Protein AF-A0A528N1Y0-F1 (afdb_monomer_lite)

Foldseek 3Di:
DDQFDDKDFADPPPPDPGGQKIKTKGFAFPPDPPGDGDPDGDIDIDIDGRDDPQAWDWADPDPDPPDDIDTDRRPPVDPD

Sequence (80 aa):
SNLFETGGFWYADPTAASPDIQLHLGLGSGIEAGVEKLKNPGVTLNSAFLRPRSRGTVRLNSADPADHPLIDPNYWSDPY

Structure (mmCIF, N/CA/C/O backbone):
data_AF-A0A528N1Y0-F1
#
_entry.id   AF-A0A528N1Y0-F1
#
loop_
_atom_site.group_PDB
_atom_site.id
_atom_site.type_symbol
_atom_site.label_atom_id
_atom_site.label_alt_id
_atom_site.label_comp_id
_atom_site.label_asym_id
_atom_site.label_entity_id
_atom_site.label_seq_id
_atom_site.pdbx_PDB_ins_code
_atom_site.Cartn_x
_atom_site.Cartn_y
_atom_site.Cartn_z
_atom_site.occupancy
_atom_site.B_iso_or_equiv
_atom_site.auth_seq_id
_atom_site.auth_comp_id
_atom_site.auth_asym_id
_atom_site.auth_atom_id
_atom_site.pdbx_PDB_model_num
ATOM 1 N N . SER A 1 1 ? 24.011 -0.402 0.808 1.00 47.88 1 SER A N 1
ATOM 2 C CA . SER A 1 1 ? 23.364 0.921 0.846 1.00 47.88 1 SER A CA 1
ATOM 3 C C . SER A 1 1 ? 21.937 0.685 1.279 1.00 47.88 1 SER A C 1
ATOM 5 O O . SER A 1 1 ? 21.282 -0.134 0.642 1.00 47.88 1 SER A O 1
ATOM 7 N N . ASN A 1 2 ? 21.493 1.288 2.379 1.00 55.75 2 ASN A N 1
ATOM 8 C CA . ASN A 1 2 ? 20.162 1.050 2.933 1.00 55.75 2 ASN A CA 1
ATOM 9 C C . ASN A 1 2 ? 19.325 2.280 2.587 1.00 55.75 2 ASN A C 1
ATOM 11 O O . ASN A 1 2 ? 19.664 3.380 3.001 1.00 55.75 2 ASN A O 1
ATOM 15 N N . LEU A 1 3 ? 18.298 2.106 1.756 1.00 63.34 3 LEU A N 1
ATOM 16 C CA . LEU A 1 3 ? 17.485 3.220 1.256 1.00 63.34 3 LEU A CA 1
ATOM 17 C C . LEU A 1 3 ? 16.555 3.787 2.337 1.00 63.34 3 LEU A C 1
ATOM 19 O O . LEU A 1 3 ? 16.261 4.978 2.334 1.00 63.34 3 LEU A O 1
ATOM 23 N N . PHE A 1 4 ? 16.136 2.930 3.269 1.00 69.12 4 PHE A N 1
ATOM 24 C CA . PHE A 1 4 ? 15.366 3.278 4.455 1.00 69.12 4 PHE A CA 1
ATOM 25 C C . PHE A 1 4 ? 16.218 2.997 5.686 1.00 69.12 4 PHE A C 1
ATOM 27 O O . PHE A 1 4 ? 16.700 1.876 5.866 1.00 69.12 4 PHE A O 1
ATOM 34 N N . GLU A 1 5 ? 16.435 4.019 6.504 1.00 77.06 5 GLU A N 1
ATOM 35 C CA . GLU A 1 5 ? 17.331 3.923 7.660 1.00 77.06 5 GLU A CA 1
ATOM 36 C C . GLU A 1 5 ? 16.589 3.618 8.955 1.00 77.06 5 GLU A C 1
ATOM 38 O O . GLU A 1 5 ? 17.134 2.987 9.857 1.00 77.06 5 GLU A O 1
ATOM 43 N N . THR A 1 6 ? 15.338 4.058 9.052 1.00 84.62 6 THR A N 1
ATOM 44 C CA . THR A 1 6 ? 14.504 3.857 10.232 1.00 84.62 6 THR A CA 1
ATOM 45 C C . THR A 1 6 ? 13.028 3.915 9.856 1.00 84.62 6 THR A C 1
ATOM 47 O O . THR A 1 6 ? 12.655 4.278 8.738 1.00 84.62 6 THR A O 1
ATOM 50 N N . GLY A 1 7 ? 12.174 3.523 10.788 1.00 90.75 7 GLY A N 1
ATOM 51 C CA . GLY A 1 7 ? 10.737 3.469 10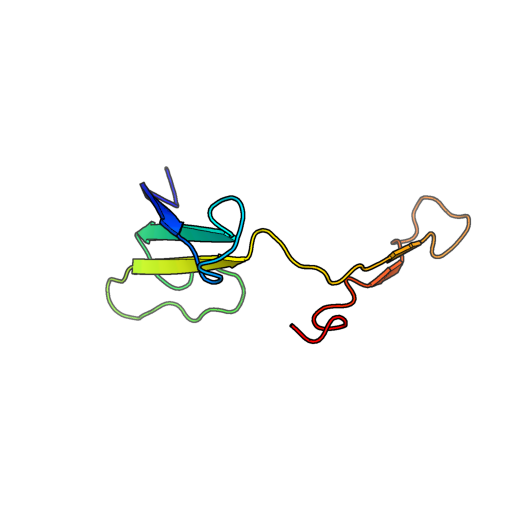.604 1.00 90.75 7 GLY A CA 1
ATOM 52 C C . GLY A 1 7 ? 10.013 3.309 11.930 1.00 90.75 7 GLY A C 1
ATOM 53 O O . GLY A 1 7 ? 10.623 3.312 12.999 1.00 90.75 7 GLY A O 1
ATOM 54 N N . GLY A 1 8 ? 8.697 3.168 11.858 1.00 93.88 8 GLY A N 1
ATOM 55 C CA . GLY A 1 8 ? 7.863 3.001 13.041 1.00 93.88 8 GLY A CA 1
ATOM 56 C C . GLY A 1 8 ? 6.504 2.419 12.709 1.00 93.88 8 GLY A C 1
ATOM 57 O O . GLY A 1 8 ? 6.071 2.437 11.561 1.00 93.88 8 GLY A O 1
ATOM 58 N N . PHE A 1 9 ? 5.833 1.910 13.734 1.00 96.12 9 PHE A N 1
ATOM 59 C CA . PHE A 1 9 ? 4.460 1.443 13.642 1.00 96.12 9 PHE A CA 1
ATOM 60 C C . PHE A 1 9 ? 3.553 2.390 14.423 1.00 96.12 9 PHE A C 1
ATOM 62 O O . PHE A 1 9 ? 3.912 2.823 15.519 1.00 96.12 9 PHE A O 1
ATOM 69 N N . TRP A 1 10 ? 2.393 2.717 13.859 1.00 95.94 10 TRP A N 1
ATOM 70 C CA . TRP A 1 10 ? 1.427 3.632 14.464 1.00 95.94 10 TRP A CA 1
ATOM 71 C C . TRP A 1 10 ? -0.015 3.140 14.282 1.00 95.94 10 TRP A C 1
ATOM 73 O O . TRP A 1 10 ? -0.278 2.283 13.438 1.00 95.94 10 TRP A O 1
ATOM 83 N N . TYR A 1 11 ? -0.928 3.683 15.089 1.00 95.88 11 TYR A N 1
ATOM 84 C CA . TYR A 1 11 ? -2.368 3.435 15.020 1.00 95.88 11 TYR A CA 1
ATOM 85 C C . TYR A 1 11 ? -3.082 4.621 14.355 1.00 95.88 11 TYR A C 1
ATOM 87 O O . TYR A 1 1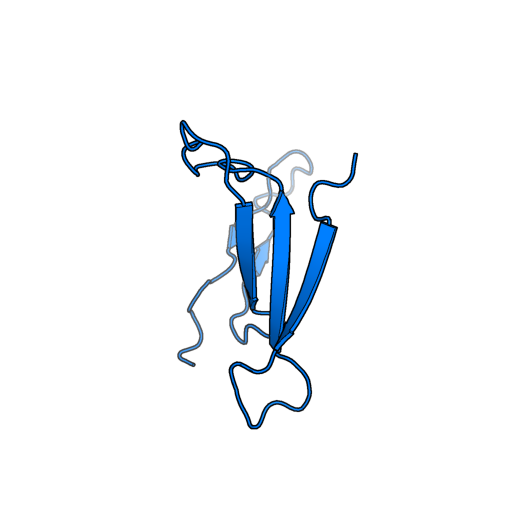1 ? -3.108 5.720 14.913 1.00 95.88 11 TYR A O 1
ATOM 95 N N . ALA A 1 12 ? -3.653 4.412 13.172 1.00 93.00 12 ALA A N 1
ATOM 96 C CA . ALA A 1 12 ? -4.632 5.304 12.562 1.00 93.00 12 ALA A CA 1
ATOM 97 C C . ALA A 1 12 ? -6.023 5.073 13.169 1.00 93.00 12 ALA A C 1
ATOM 99 O O . ALA A 1 12 ? -6.686 6.044 13.530 1.00 93.00 12 ALA A O 1
ATOM 100 N N . ASP A 1 13 ? -6.432 3.811 13.341 1.00 92.12 13 ASP A N 1
ATOM 101 C CA . ASP A 1 13 ? -7.608 3.430 14.129 1.00 92.12 13 ASP A CA 1
ATOM 102 C C . ASP A 1 13 ? -7.208 3.135 15.592 1.00 92.12 13 ASP A C 1
ATOM 104 O O . ASP A 1 13 ? -6.516 2.143 15.856 1.00 92.12 13 ASP A O 1
ATOM 108 N N . PRO A 1 14 ? -7.650 3.949 16.575 1.00 92.94 14 PRO A N 1
ATOM 109 C CA . PRO A 1 14 ? -7.341 3.740 17.992 1.00 92.94 14 PRO A CA 1
ATOM 110 C C . PRO A 1 14 ? -7.891 2.431 18.572 1.00 92.94 14 PRO A C 1
ATOM 112 O O . PRO A 1 14 ? -7.472 2.016 19.650 1.00 92.94 14 PRO A O 1
ATOM 115 N N . THR A 1 15 ? -8.857 1.809 17.894 1.00 94.31 15 THR A N 1
ATOM 116 C CA . THR A 1 15 ? -9.502 0.560 18.315 1.00 94.31 15 THR A CA 1
ATOM 117 C C . THR A 1 15 ? -8.921 -0.675 17.629 1.00 94.31 15 THR A C 1
ATOM 119 O O . THR A 1 15 ? -9.306 -1.800 17.957 1.00 94.31 15 THR A O 1
ATOM 122 N N . ALA A 1 16 ? -7.965 -0.499 16.709 1.00 93.00 16 ALA A N 1
ATOM 123 C CA . ALA A 1 16 ? -7.330 -1.611 16.021 1.00 93.00 16 ALA A CA 1
ATOM 124 C C . ALA A 1 16 ? -6.568 -2.520 16.998 1.00 93.00 16 ALA A C 1
ATOM 126 O O . ALA A 1 16 ? -5.879 -2.073 17.912 1.00 93.00 16 ALA A O 1
ATOM 127 N N . ALA A 1 17 ? -6.623 -3.830 16.755 1.00 94.69 17 ALA A N 1
ATOM 128 C CA . ALA A 1 17 ? -5.961 -4.827 17.601 1.00 94.69 17 ALA A CA 1
ATOM 129 C C . ALA A 1 17 ? -4.417 -4.751 17.577 1.00 94.69 17 ALA A C 1
ATOM 131 O O . ALA A 1 17 ? -3.748 -5.407 18.370 1.00 94.69 17 ALA A O 1
ATOM 132 N N . SER A 1 18 ? -3.838 -4.034 16.612 1.00 95.50 18 SER A N 1
ATOM 133 C CA . SER A 1 18 ? -2.392 -3.818 16.450 1.00 95.50 18 SER A CA 1
ATOM 134 C C . SER A 1 18 ? -2.145 -2.633 15.502 1.00 95.50 18 SER A C 1
ATOM 136 O O . SER A 1 18 ? -3.077 -2.249 14.790 1.00 95.50 18 SER A O 1
ATOM 138 N N . PRO A 1 19 ? -0.924 -2.057 15.448 1.00 96.06 19 PRO A N 1
ATOM 139 C CA . PRO A 1 19 ? -0.644 -0.882 14.622 1.00 96.06 19 PRO A CA 1
ATOM 140 C C . PRO A 1 19 ? -0.940 -1.152 13.149 1.00 96.06 19 PRO A C 1
ATOM 142 O O . PRO A 1 19 ? -0.529 -2.187 12.617 1.00 96.06 19 PRO A O 1
ATOM 145 N N . ASP A 1 20 ? -1.691 -0.272 12.504 1.00 95.31 20 ASP A N 1
ATOM 146 C CA . ASP A 1 20 ? -2.205 -0.398 11.135 1.00 95.31 20 ASP A CA 1
ATOM 147 C C . ASP A 1 20 ? -1.503 0.534 10.137 1.00 95.31 20 ASP A C 1
ATOM 149 O O . ASP A 1 20 ? -1.782 0.466 8.941 1.00 95.31 20 ASP A O 1
ATOM 153 N N . ILE A 1 21 ? -0.536 1.326 10.601 1.00 96.81 21 ILE A N 1
ATOM 154 C CA . ILE A 1 21 ? 0.351 2.142 9.773 1.00 96.81 21 ILE A CA 1
ATOM 155 C C . ILE A 1 21 ? 1.806 1.732 10.002 1.00 96.81 21 ILE A C 1
ATOM 157 O O . ILE A 1 21 ? 2.251 1.615 11.145 1.00 96.81 21 ILE A O 1
ATOM 161 N N . GLN A 1 22 ? 2.566 1.588 8.914 1.00 96.31 22 GLN A N 1
ATOM 162 C CA . GLN A 1 22 ? 4.028 1.531 8.933 1.00 96.31 22 GLN A CA 1
ATOM 163 C C . GLN A 1 22 ? 4.616 2.789 8.299 1.00 96.31 22 GLN A C 1
ATOM 165 O O . GLN A 1 22 ? 4.266 3.162 7.179 1.00 96.31 22 GLN A O 1
ATOM 170 N N . LEU A 1 23 ? 5.536 3.421 9.015 1.00 94.31 23 LEU A N 1
ATOM 171 C CA . LEU A 1 23 ? 6.309 4.560 8.556 1.00 94.31 23 LEU A CA 1
ATOM 172 C C . LEU A 1 23 ? 7.685 4.096 8.084 1.00 94.31 23 LEU A C 1
ATOM 174 O O . LEU A 1 23 ? 8.355 3.346 8.794 1.00 94.31 23 LEU A O 1
ATOM 178 N N . HIS A 1 24 ? 8.119 4.585 6.926 1.00 92.06 24 HIS A N 1
ATOM 179 C CA . HIS A 1 24 ? 9.457 4.348 6.387 1.00 92.06 24 HIS A CA 1
ATOM 180 C C . HIS A 1 24 ? 10.156 5.685 6.149 1.00 92.06 24 HIS A C 1
ATOM 182 O O . HIS A 1 24 ? 9.647 6.508 5.389 1.00 92.06 24 HIS A O 1
ATOM 188 N N . LEU A 1 25 ? 11.314 5.899 6.779 1.00 89.50 25 LEU A N 1
ATOM 189 C CA . LEU A 1 25 ? 12.141 7.087 6.574 1.00 89.50 25 LEU A CA 1
ATOM 190 C C . LEU A 1 25 ? 13.312 6.756 5.648 1.00 89.50 25 LEU A C 1
ATOM 192 O O . LEU A 1 25 ? 14.218 6.003 6.016 1.00 89.50 25 LEU A O 1
ATOM 196 N N . GLY A 1 26 ? 13.286 7.334 4.452 1.00 86.00 26 GLY A N 1
ATOM 197 C CA . GLY A 1 26 ? 14.372 7.261 3.484 1.00 86.00 26 GLY A CA 1
ATOM 198 C C . GLY A 1 26 ? 15.201 8.540 3.464 1.00 86.00 26 GLY A C 1
ATOM 199 O O . GLY A 1 26 ? 14.652 9.645 3.414 1.00 86.00 26 GLY A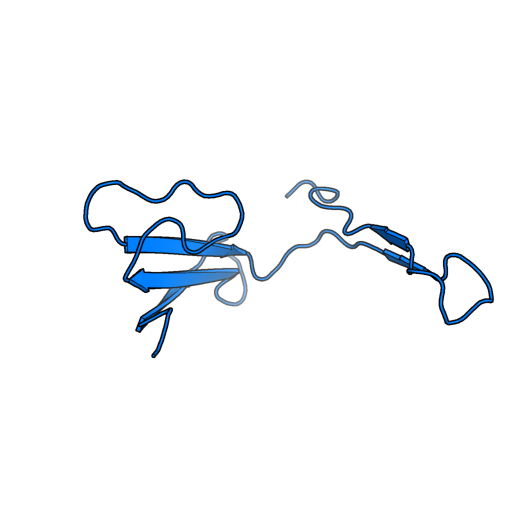 O 1
ATOM 200 N N . LEU A 1 27 ? 16.530 8.399 3.474 1.00 81.75 27 LEU A N 1
ATOM 201 C CA . LEU A 1 27 ? 17.436 9.525 3.262 1.00 81.75 27 LEU A CA 1
ATOM 202 C C . LEU A 1 27 ? 17.555 9.806 1.763 1.00 81.75 27 LEU A C 1
ATOM 204 O O . LEU A 1 27 ? 18.293 9.148 1.032 1.00 81.75 27 LEU A O 1
ATOM 208 N N . GLY A 1 28 ? 16.796 10.790 1.302 1.00 78.44 28 GLY A N 1
ATOM 209 C CA . GLY A 1 28 ? 16.739 11.207 -0.090 1.00 78.44 28 GLY A CA 1
ATOM 210 C C . GLY A 1 28 ? 15.338 11.653 -0.487 1.00 78.44 28 GLY A C 1
ATOM 211 O O . GLY A 1 28 ? 14.360 11.455 0.234 1.00 78.44 28 GLY A O 1
ATOM 212 N N . SER A 1 29 ? 15.250 12.266 -1.661 1.00 75.75 29 SER A N 1
ATOM 213 C CA . SER A 1 29 ? 14.004 12.715 -2.278 1.00 75.75 29 SER A CA 1
ATOM 214 C C . SER A 1 29 ? 13.883 12.152 -3.693 1.00 75.75 29 SER A C 1
ATOM 216 O O . SER A 1 29 ? 14.899 11.858 -4.329 1.00 75.75 29 SER A O 1
ATOM 218 N N . GLY A 1 30 ? 12.649 11.983 -4.179 1.00 65.81 30 GLY A N 1
ATOM 219 C CA . GLY A 1 30 ? 12.387 11.430 -5.516 1.00 65.81 30 GLY A CA 1
ATOM 220 C C . GLY A 1 30 ? 12.862 9.985 -5.686 1.00 65.81 30 GLY A C 1
ATOM 221 O O . GLY A 1 30 ? 13.325 9.606 -6.757 1.00 65.81 30 GLY A O 1
ATOM 222 N N . ILE A 1 31 ? 12.833 9.203 -4.603 1.00 67.88 31 ILE A N 1
ATOM 223 C CA . ILE A 1 31 ? 13.235 7.789 -4.604 1.00 67.88 31 ILE A CA 1
ATOM 224 C C . ILE A 1 31 ? 12.165 6.924 -5.291 1.00 67.88 31 ILE A C 1
ATOM 226 O O . ILE A 1 31 ? 12.477 5.902 -5.901 1.00 67.88 31 ILE A O 1
ATOM 230 N N . GLU A 1 32 ? 10.905 7.337 -5.195 1.00 69.31 32 GLU A N 1
ATOM 231 C CA . GLU A 1 32 ? 9.759 6.609 -5.725 1.00 69.31 32 GLU A CA 1
ATOM 232 C C . GLU A 1 32 ? 9.456 7.008 -7.168 1.00 69.31 32 GLU A C 1
ATOM 234 O O . GLU A 1 32 ? 9.592 8.170 -7.563 1.00 69.31 32 GLU A O 1
ATOM 239 N N . ALA A 1 33 ? 9.015 6.032 -7.962 1.00 67.44 33 ALA A N 1
ATOM 240 C CA . ALA A 1 33 ? 8.616 6.265 -9.341 1.00 67.44 33 ALA A CA 1
ATOM 241 C C . ALA A 1 33 ? 7.465 7.287 -9.396 1.00 67.44 33 ALA A C 1
ATOM 243 O O . ALA A 1 33 ? 6.388 7.046 -8.860 1.00 67.44 33 ALA A O 1
ATOM 244 N N . GLY A 1 34 ? 7.702 8.422 -10.057 1.00 67.38 34 GLY A N 1
ATOM 245 C CA . GLY A 1 34 ? 6.714 9.495 -10.219 1.00 67.38 34 GLY A CA 1
ATOM 246 C C . GLY A 1 34 ? 6.826 10.648 -9.218 1.00 67.38 34 GLY A C 1
ATOM 247 O O . GLY A 1 34 ? 6.119 11.639 -9.381 1.00 67.38 34 GLY A O 1
ATOM 248 N N . VAL A 1 35 ? 7.726 10.576 -8.231 1.00 71.12 35 VAL A N 1
ATOM 249 C CA . VAL A 1 35 ? 7.994 11.696 -7.315 1.00 71.12 35 VAL A CA 1
ATOM 250 C C . VAL A 1 35 ? 9.147 12.539 -7.855 1.00 71.12 35 VAL A C 1
ATOM 252 O O . VAL A 1 35 ? 10.242 12.029 -8.096 1.00 71.12 35 VAL A O 1
ATOM 255 N N . GLU A 1 36 ? 8.925 13.844 -8.034 1.00 75.19 36 GLU A N 1
ATOM 256 C CA . GLU A 1 36 ? 9.997 14.749 -8.448 1.00 75.19 36 GLU A CA 1
ATOM 257 C C . GLU A 1 36 ? 11.125 14.784 -7.413 1.00 75.19 36 GLU A C 1
ATOM 259 O O . GLU A 1 36 ? 10.914 14.897 -6.201 1.00 75.19 36 GLU A O 1
ATOM 264 N N . LYS A 1 37 ? 12.361 14.722 -7.907 1.00 74.94 37 LYS A N 1
ATOM 265 C CA . LYS A 1 37 ? 13.541 14.862 -7.063 1.00 74.94 37 LYS A CA 1
ATOM 266 C C . LYS A 1 37 ? 13.657 16.308 -6.593 1.00 74.94 37 LYS A C 1
ATOM 268 O O . LYS A 1 37 ? 13.687 17.234 -7.404 1.00 74.94 37 LYS A O 1
ATOM 273 N N . LEU A 1 38 ? 13.773 16.507 -5.283 1.00 79.88 38 LEU A N 1
ATOM 274 C CA . LEU A 1 38 ? 13.994 17.843 -4.740 1.00 79.88 38 LEU A CA 1
ATOM 275 C C . LEU A 1 38 ? 15.374 18.349 -5.177 1.00 79.88 38 LEU A C 1
ATOM 277 O O . LEU A 1 38 ? 16.351 17.601 -5.208 1.00 79.88 38 LEU A O 1
ATOM 281 N N . LYS A 1 39 ? 15.458 19.647 -5.479 1.00 79.00 39 LYS A N 1
ATOM 282 C CA . LYS A 1 39 ? 16.724 20.313 -5.835 1.00 79.00 39 LYS A CA 1
ATOM 283 C C . LYS A 1 39 ? 17.705 20.390 -4.658 1.00 79.00 39 LYS A C 1
ATOM 285 O O . LYS A 1 39 ? 18.907 20.478 -4.877 1.00 79.00 39 LYS A O 1
ATOM 290 N N . ASN A 1 40 ? 17.189 20.339 -3.430 1.00 82.94 40 ASN A N 1
ATOM 291 C CA . ASN A 1 40 ? 17.955 20.388 -2.186 1.00 82.94 40 ASN A CA 1
ATOM 292 C C . ASN A 1 40 ? 17.966 19.011 -1.496 1.00 82.94 40 ASN A C 1
ATOM 294 O O . ASN A 1 40 ? 17.093 18.185 -1.787 1.00 82.94 40 ASN A O 1
ATOM 298 N N . PRO A 1 41 ? 18.901 18.764 -0.554 1.00 82.81 41 PRO A N 1
ATOM 299 C CA . PRO A 1 41 ? 18.842 17.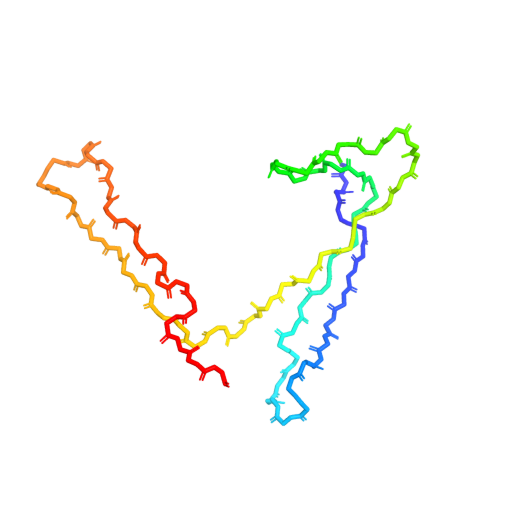593 0.312 1.00 82.81 41 PRO A CA 1
ATOM 300 C C . PRO A 1 41 ? 17.480 17.491 0.999 1.00 82.81 41 PRO A C 1
ATOM 302 O O . PRO A 1 41 ? 16.922 18.492 1.448 1.00 82.81 41 PRO A O 1
ATOM 305 N N . GLY A 1 42 ? 16.949 16.277 1.075 1.00 83.56 42 GLY A N 1
ATOM 306 C CA . GLY A 1 42 ? 15.643 16.017 1.656 1.00 83.56 42 GLY A CA 1
ATOM 307 C C . GLY A 1 42 ? 15.530 14.580 2.128 1.00 83.56 42 GLY A C 1
ATOM 308 O O . GLY A 1 42 ? 16.372 13.739 1.810 1.00 83.56 42 GLY A O 1
ATOM 309 N N . VAL A 1 43 ? 14.477 14.325 2.889 1.00 86.38 43 VAL A N 1
ATOM 310 C CA . VAL A 1 43 ? 14.099 12.997 3.367 1.00 86.38 43 VAL A CA 1
ATOM 311 C C . VAL A 1 43 ? 12.702 12.670 2.861 1.00 86.38 43 VAL A C 1
ATOM 313 O O . VAL A 1 43 ? 11.891 13.573 2.652 1.00 86.38 43 VAL A O 1
ATOM 316 N N . THR A 1 44 ? 12.426 11.386 2.681 1.00 86.31 44 THR A N 1
ATOM 317 C CA . THR A 1 44 ? 11.099 10.884 2.322 1.00 86.31 44 THR A CA 1
ATOM 318 C C . THR A 1 44 ? 10.546 10.116 3.512 1.00 86.31 44 THR A C 1
ATOM 320 O O . THR A 1 44 ? 11.198 9.193 3.998 1.00 86.31 44 THR A O 1
ATOM 323 N N . LEU A 1 45 ? 9.363 10.500 3.991 1.00 88.81 45 LEU A N 1
ATOM 324 C CA . LEU A 1 45 ? 8.631 9.766 5.019 1.00 88.81 45 LEU A CA 1
ATOM 325 C C . LEU A 1 45 ? 7.362 9.191 4.395 1.00 88.81 45 LEU A C 1
ATOM 327 O O . LEU A 1 45 ? 6.420 9.930 4.121 1.00 88.81 45 LEU A O 1
ATOM 331 N N . ASN A 1 46 ? 7.342 7.877 4.197 1.00 90.31 46 ASN A N 1
ATOM 332 C CA . ASN A 1 46 ? 6.201 7.176 3.619 1.00 90.31 46 ASN A CA 1
ATOM 333 C C . ASN A 1 46 ? 5.332 6.564 4.705 1.00 90.31 46 ASN A C 1
ATOM 335 O O . ASN A 1 46 ? 5.857 5.942 5.628 1.00 90.31 46 ASN A O 1
ATOM 339 N N . SER A 1 47 ? 4.015 6.670 4.548 1.00 92.50 47 SER A N 1
ATOM 340 C CA . SER A 1 47 ? 3.031 5.938 5.341 1.00 92.50 47 SER A CA 1
ATOM 341 C C . SER A 1 47 ? 2.402 4.822 4.507 1.00 92.50 47 SER A C 1
ATOM 343 O O . SER A 1 47 ? 1.870 5.048 3.424 1.00 92.50 47 SER A O 1
ATOM 345 N N . ALA A 1 48 ? 2.460 3.596 5.022 1.00 93.56 48 ALA A N 1
ATOM 346 C CA . ALA A 1 48 ? 1.833 2.428 4.419 1.00 93.56 48 ALA A CA 1
ATOM 347 C C . ALA A 1 48 ? 0.713 1.922 5.328 1.00 93.56 48 ALA A C 1
ATOM 349 O O . ALA A 1 48 ? 0.962 1.576 6.485 1.00 93.56 48 ALA A O 1
ATOM 350 N N . PHE A 1 49 ? -0.511 1.866 4.801 1.00 93.25 49 PHE A N 1
ATOM 351 C CA . PHE A 1 49 ? -1.638 1.267 5.506 1.00 93.25 49 PHE A CA 1
ATOM 352 C C . PHE A 1 49 ? -1.604 -0.254 5.374 1.00 93.25 49 PHE A C 1
ATOM 354 O O . PHE A 1 49 ? -1.592 -0.803 4.273 1.00 93.25 49 PHE A O 1
ATOM 361 N N . LEU A 1 50 ? -1.565 -0.936 6.514 1.00 94.56 50 LEU A N 1
ATOM 362 C CA . LEU A 1 50 ? -1.235 -2.357 6.606 1.00 94.56 50 LEU A CA 1
ATOM 363 C C . LEU A 1 50 ? -2.459 -3.270 6.605 1.00 94.56 50 LEU A C 1
ATOM 365 O O . LEU A 1 50 ? -2.317 -4.485 6.470 1.00 94.56 50 LEU A O 1
ATOM 369 N N . ARG A 1 51 ? -3.662 -2.715 6.795 1.00 92.00 51 ARG A N 1
ATOM 370 C CA . ARG A 1 51 ? -4.892 -3.504 6.949 1.00 92.00 51 ARG A CA 1
ATOM 371 C C . ARG A 1 51 ? -6.022 -3.084 6.014 1.00 92.00 51 ARG A C 1
ATOM 373 O O . ARG A 1 51 ? -7.133 -2.945 6.510 1.00 92.00 51 ARG A O 1
ATOM 380 N N . PRO A 1 52 ? -5.805 -2.922 4.694 1.00 92.06 52 PRO A N 1
ATOM 381 C CA . PRO A 1 52 ? -6.898 -2.608 3.777 1.00 92.06 52 PRO A CA 1
ATOM 382 C C . PRO A 1 52 ? -7.989 -3.686 3.834 1.00 92.06 52 PRO A C 1
ATOM 384 O O . PRO A 1 52 ? -7.695 -4.883 3.749 1.00 92.06 52 PRO A O 1
ATOM 387 N N . ARG A 1 53 ? -9.253 -3.270 3.961 1.00 92.12 53 ARG A N 1
ATOM 388 C CA . ARG A 1 53 ? -10.433 -4.141 3.828 1.00 92.12 53 ARG A CA 1
ATOM 389 C C . ARG A 1 53 ? -10.768 -4.435 2.364 1.00 92.12 53 ARG A C 1
ATOM 391 O O . ARG A 1 53 ? -11.254 -5.524 2.077 1.00 92.12 53 ARG A O 1
ATOM 398 N N . SER A 1 54 ? -10.425 -3.535 1.437 1.00 95.38 54 SER A N 1
ATOM 399 C CA . SER A 1 54 ? -10.629 -3.729 -0.007 1.00 95.38 54 SER A CA 1
ATOM 400 C C . SER A 1 54 ? -9.955 -5.008 -0.519 1.00 95.38 54 SER A C 1
ATOM 402 O O . SER A 1 54 ? -8.863 -5.385 -0.076 1.00 95.38 54 SER A O 1
ATOM 404 N N . ARG A 1 55 ? -10.619 -5.707 -1.443 1.00 96.56 55 ARG A N 1
ATOM 405 C CA . ARG A 1 55 ? -10.146 -6.970 -2.031 1.00 96.56 55 ARG A CA 1
ATOM 406 C C . ARG A 1 55 ? -10.261 -6.907 -3.547 1.00 96.56 55 ARG A C 1
ATOM 408 O O . ARG A 1 55 ? -11.349 -6.689 -4.078 1.00 96.56 55 ARG A O 1
ATOM 415 N N . GLY A 1 56 ? -9.125 -7.114 -4.203 1.00 96.44 56 GLY A N 1
ATOM 416 C CA . GLY A 1 56 ? -8.999 -7.203 -5.651 1.00 96.44 56 GLY A CA 1
ATOM 417 C C . GLY A 1 56 ? -9.051 -8.633 -6.179 1.00 96.44 56 GLY A C 1
ATOM 418 O O . GLY A 1 56 ? -9.258 -9.591 -5.431 1.00 96.44 56 GLY A O 1
ATOM 419 N N . THR A 1 57 ? -8.824 -8.782 -7.481 1.00 98.12 57 THR A N 1
ATOM 420 C CA . THR A 1 57 ? -8.770 -10.075 -8.166 1.00 98.12 57 THR A CA 1
ATOM 421 C C . THR A 1 57 ? -7.541 -10.188 -9.063 1.00 98.12 57 THR A C 1
ATOM 423 O O . THR A 1 57 ? -7.034 -9.199 -9.594 1.00 98.12 57 THR A O 1
ATOM 426 N N . VAL A 1 58 ? -7.074 -11.425 -9.239 1.00 97.75 58 VAL A N 1
ATOM 427 C CA . VAL A 1 58 ? -6.086 -11.799 -10.254 1.00 97.75 58 VAL A CA 1
ATOM 428 C C . VAL A 1 58 ? -6.674 -12.950 -11.053 1.00 97.75 58 VAL A C 1
ATOM 430 O O . VAL A 1 58 ? -7.128 -13.938 -10.473 1.00 97.75 58 VAL A O 1
ATOM 433 N N . ARG A 1 59 ? -6.715 -12.818 -12.378 1.00 97.88 59 ARG A N 1
ATOM 434 C CA . ARG A 1 59 ? -7.328 -13.805 -13.274 1.00 97.88 59 ARG A CA 1
ATOM 435 C C . ARG A 1 59 ? -6.437 -14.064 -14.478 1.00 97.88 59 ARG A C 1
ATOM 437 O O . ARG A 1 59 ? -5.738 -13.168 -14.945 1.00 97.88 59 ARG A O 1
ATOM 444 N N . LEU A 1 60 ? -6.513 -15.283 -15.009 1.00 97.88 60 LEU A N 1
ATOM 445 C CA . LEU A 1 60 ? -5.946 -15.576 -16.320 1.00 97.88 60 LEU A CA 1
ATOM 446 C C . LEU A 1 60 ? -6.657 -14.725 -17.374 1.00 97.88 60 LEU A C 1
ATOM 448 O O . LEU A 1 60 ? -7.888 -14.639 -17.372 1.00 97.88 60 LEU A O 1
ATOM 452 N N . ASN A 1 61 ? -5.874 -14.105 -18.252 1.00 97.62 61 ASN A N 1
ATOM 453 C CA . ASN A 1 61 ? -6.405 -13.398 -19.410 1.00 97.62 61 ASN A CA 1
ATOM 454 C C . ASN A 1 61 ? -6.761 -14.378 -20.542 1.00 97.62 61 ASN A C 1
ATOM 456 O O . ASN A 1 61 ? -7.746 -14.187 -21.250 1.00 97.62 61 ASN A O 1
ATOM 460 N N . SER A 1 62 ? -5.998 -15.466 -20.673 1.00 97.56 62 SER A N 1
ATOM 461 C CA . SER A 1 62 ? -6.226 -16.527 -21.654 1.00 97.56 62 SER A CA 1
ATOM 462 C C . SER A 1 62 ? -5.670 -17.873 -21.157 1.00 97.56 62 SER A C 1
ATOM 464 O O . SER A 1 62 ? -5.242 -17.997 -20.008 1.00 97.56 62 SER A O 1
ATOM 466 N N . ALA A 1 63 ? -5.710 -18.900 -22.011 1.00 97.31 63 ALA A N 1
ATOM 467 C CA . ALA A 1 63 ? -5.061 -20.186 -21.756 1.00 97.31 63 ALA A CA 1
ATOM 468 C C . ALA A 1 63 ? -3.557 -20.193 -22.106 1.00 97.31 63 ALA A C 1
ATOM 470 O O . ALA A 1 63 ? -2.880 -21.177 -21.809 1.00 97.31 63 ALA A O 1
ATOM 471 N N . ASP A 1 64 ? -3.043 -19.138 -22.747 1.00 98.00 64 ASP A N 1
ATOM 472 C CA . ASP A 1 64 ? -1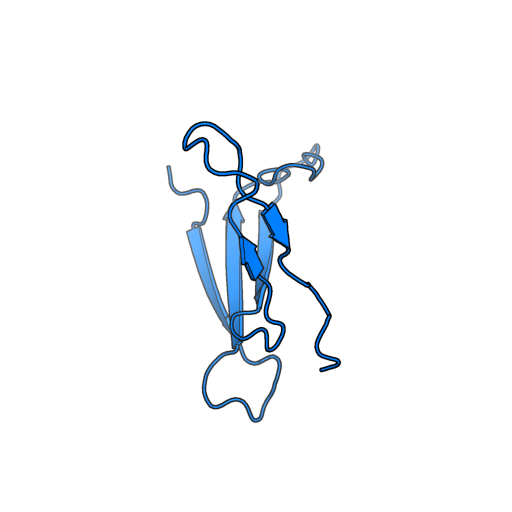.623 -19.005 -23.070 1.00 98.00 64 ASP A CA 1
ATOM 473 C C . ASP A 1 64 ? -0.842 -18.586 -21.809 1.00 98.00 64 ASP A C 1
ATOM 475 O O . ASP A 1 64 ? -1.121 -17.527 -21.241 1.00 98.00 64 ASP A O 1
ATOM 479 N N . PRO A 1 65 ? 0.138 -19.379 -21.338 1.00 96.31 65 PRO A N 1
ATOM 480 C CA . PRO A 1 65 ? 0.942 -19.017 -20.173 1.00 96.31 65 PRO A CA 1
ATOM 481 C C . PRO A 1 65 ? 1.853 -17.796 -20.394 1.00 96.31 65 PRO A C 1
ATOM 483 O O . PRO A 1 65 ? 2.391 -17.280 -19.414 1.00 96.31 65 PRO A O 1
ATOM 486 N N . ALA A 1 66 ? 2.066 -17.351 -21.639 1.00 97.50 66 ALA A N 1
ATOM 487 C CA . ALA A 1 66 ? 2.839 -16.149 -21.952 1.00 97.50 66 ALA A CA 1
ATOM 488 C C . ALA A 1 66 ? 2.019 -14.851 -21.835 1.00 97.50 66 ALA A C 1
ATOM 490 O O . ALA A 1 66 ? 2.608 -13.769 -21.768 1.00 97.50 66 ALA A O 1
ATOM 491 N N . ASP A 1 67 ? 0.685 -14.939 -21.787 1.00 98.19 67 ASP A N 1
ATOM 492 C CA . ASP A 1 67 ? -0.171 -13.764 -21.659 1.00 98.19 67 ASP A CA 1
ATOM 493 C C . ASP A 1 67 ? -0.116 -13.173 -20.247 1.00 98.19 67 ASP A C 1
ATOM 495 O O . ASP A 1 67 ? -0.181 -13.870 -19.230 1.00 98.19 67 ASP A O 1
ATOM 499 N N . HIS A 1 68 ? -0.060 -11.842 -20.177 1.00 97.94 68 HIS A N 1
ATOM 500 C CA . HIS A 1 68 ? -0.135 -11.133 -18.904 1.00 97.94 68 HIS A CA 1
ATOM 501 C C . HIS A 1 68 ? -1.486 -11.390 -18.210 1.00 97.94 68 HIS A C 1
ATOM 503 O O . HIS A 1 68 ? -2.532 -11.336 -18.864 1.00 97.94 68 HIS A O 1
ATOM 509 N N . PRO A 1 69 ? -1.504 -11.626 -16.885 1.00 97.62 69 PRO A N 1
ATOM 510 C CA . PRO A 1 69 ? -2.747 -11.799 -16.148 1.00 97.62 69 PRO A CA 1
ATOM 511 C C . PRO A 1 69 ? -3.516 -10.479 -16.035 1.00 97.62 69 PRO A C 1
ATOM 513 O O . PRO A 1 69 ? -2.942 -9.389 -16.057 1.00 97.62 69 PRO A O 1
ATOM 516 N N . LEU A 1 70 ? -4.826 -10.586 -15.827 1.00 98.06 70 LEU A N 1
ATOM 517 C CA . LEU A 1 70 ? -5.662 -9.456 -15.441 1.00 98.06 70 LEU A CA 1
ATOM 518 C C . LEU A 1 70 ? -5.502 -9.228 -13.936 1.00 98.06 70 LEU A C 1
ATOM 520 O O . LEU A 1 70 ? -5.782 -10.132 -13.145 1.00 98.06 70 LEU A O 1
ATOM 524 N N . ILE A 1 71 ? -5.053 -8.034 -13.550 1.00 97.94 71 ILE A N 1
ATOM 525 C CA . ILE A 1 71 ? -4.858 -7.631 -12.155 1.00 97.94 71 ILE A CA 1
ATOM 526 C C . ILE A 1 71 ? -5.746 -6.419 -11.890 1.00 97.94 71 ILE A C 1
ATOM 528 O O . ILE A 1 71 ? -5.531 -5.355 -12.464 1.00 97.94 71 ILE A O 1
ATOM 532 N N . ASP A 1 72 ? -6.719 -6.585 -11.000 1.00 97.50 72 ASP A N 1
ATOM 533 C CA . ASP A 1 72 ? -7.559 -5.497 -10.506 1.00 97.50 72 ASP A CA 1
ATOM 534 C C . ASP A 1 72 ? -7.419 -5.417 -8.983 1.00 97.50 72 ASP A C 1
ATOM 536 O O . ASP A 1 72 ? -8.001 -6.244 -8.278 1.00 97.50 72 ASP A O 1
ATOM 540 N N . PRO A 1 73 ? -6.645 -4.459 -8.446 1.00 95.44 73 PRO A N 1
ATOM 541 C CA . PRO A 1 73 ? -6.490 -4.291 -7.005 1.00 95.44 73 PRO A CA 1
ATOM 542 C C . PRO A 1 73 ? -7.781 -3.885 -6.286 1.00 95.44 73 PRO A C 1
ATOM 544 O O . PRO A 1 73 ? -7.863 -4.072 -5.071 1.00 95.44 73 PRO A O 1
ATOM 547 N N . ASN A 1 74 ? -8.763 -3.336 -7.015 1.00 96.19 74 ASN A N 1
ATOM 548 C CA . ASN A 1 74 ? -10.025 -2.837 -6.477 1.00 96.19 74 ASN A CA 1
ATOM 549 C C . ASN A 1 74 ? -9.814 -1.872 -5.291 1.00 96.19 74 ASN A C 1
ATOM 551 O O . ASN A 1 74 ? -10.400 -2.017 -4.215 1.00 96.19 74 ASN A O 1
ATOM 555 N N . TYR A 1 75 ? -8.893 -0.915 -5.457 1.00 93.25 75 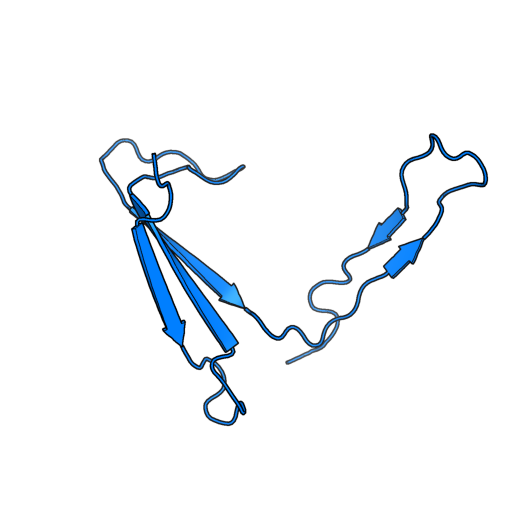TYR A N 1
ATOM 556 C CA . TYR A 1 75 ? -8.580 0.061 -4.414 1.00 93.25 75 TYR A CA 1
ATOM 557 C C . TYR A 1 75 ? -9.820 0.885 -4.047 1.00 93.25 75 TYR A C 1
ATOM 559 O O . TYR A 1 75 ? -10.599 1.254 -4.920 1.00 93.25 75 TYR A O 1
ATOM 567 N N . TRP A 1 76 ? -9.967 1.211 -2.758 1.00 91.12 76 TRP A N 1
ATOM 568 C CA . TRP A 1 76 ? -11.061 2.040 -2.224 1.00 91.12 76 TRP A CA 1
ATOM 569 C C . TRP A 1 76 ? -12.471 1.451 -2.376 1.00 91.12 76 TRP A C 1
ATOM 571 O O . TRP A 1 76 ? -13.455 2.147 -2.146 1.00 91.12 76 TRP A O 1
ATOM 581 N N . SER A 1 77 ? -12.597 0.162 -2.706 1.00 94.69 77 SER A N 1
ATOM 582 C CA . SER A 1 77 ? -13.900 -0.504 -2.835 1.00 94.69 77 SER A CA 1
ATOM 583 C C . SER A 1 77 ? -14.673 -0.629 -1.519 1.00 94.69 77 SER A C 1
ATOM 585 O O . SER A 1 77 ? -15.866 -0.913 -1.524 1.00 94.69 77 SER A O 1
ATOM 587 N N . ASP A 1 78 ? -13.968 -0.519 -0.395 1.00 91.44 78 ASP A N 1
ATOM 588 C CA . ASP A 1 78 ? -14.522 -0.621 0.948 1.00 91.44 78 ASP A CA 1
ATOM 589 C C . ASP A 1 78 ? -14.542 0.793 1.548 1.00 91.44 78 ASP A C 1
ATOM 591 O O . ASP A 1 78 ? -13.469 1.394 1.683 1.00 91.44 78 ASP A O 1
ATOM 595 N N . PRO A 1 79 ? -15.729 1.359 1.836 1.00 83.00 79 PRO A N 1
ATOM 596 C CA . PRO A 1 79 ? -15.835 2.658 2.479 1.00 83.00 79 PRO A CA 1
ATOM 597 C C . PRO A 1 79 ? -15.469 2.481 3.954 1.00 83.00 79 PRO A C 1
ATOM 599 O O . PRO A 1 79 ? -16.183 1.798 4.689 1.00 83.00 79 PRO A O 1
ATOM 602 N N . TYR A 1 80 ? -14.323 3.035 4.354 1.00 71.94 80 TYR A N 1
ATOM 603 C CA . TYR A 1 80 ? -13.791 2.860 5.704 1.00 71.94 80 TYR A CA 1
ATOM 604 C C . TYR A 1 80 ? -14.715 3.378 6.801 1.00 71.94 80 TYR A C 1
ATOM 606 O O . TYR A 1 80 ? -15.180 4.533 6.673 1.00 71.94 80 TYR A O 1
#

pLDDT: mean 88.07, std 11.26, range [47.88, 98.19]

Secondary structure (DSSP, 8-state):
--SEEEEEEE-SSTT-SS--EEEEEEESSS-STTPPPPSS--EEEEEEES------EEE-SSS-TTSPPEEE--TT-S--

Radius of gyration: 17.66 Å; chains: 1; bounding box: 39×41×41 Å